Protein AF-A0A226EF35-F1 (afdb_monomer)

Radius of gyration: 24.03 Å; Cα contacts (8 Å, |Δi|>4): 110; chains: 1; bounding box: 35×54×71 Å

Mean predicted aligned error: 10.77 Å

Solvent-accessible surface area (backbone atoms only — not comparable to full-atom values): 7415 Å² total; per-residue (Å²): 118,66,67,63,56,52,53,49,51,50,39,52,54,28,48,53,37,43,72,74,22,82,38,31,39,38,51,37,83,88,79,72,36,62,45,74,42,74,68,38,40,51,44,22,48,51,48,48,51,53,48,49,51,51,27,51,51,31,45,49,51,26,50,48,39,46,74,73,37,92,66,15,87,76,36,71,67,30,56,54,34,42,53,53,22,50,52,37,54,63,52,44,54,57,51,48,48,51,64,75,41,41,66,60,50,41,52,49,52,42,49,50,53,53,50,57,52,49,51,56,55,52,66,65,65,66,47,70,66,59,62,51,57,62,65,72,78,110

Secondary structure (DSSP, 8-state):
-HHHHHHHHHHHHHHHHHHHSS-SEEEETTTTEEEE-HHHHHHHHHHHHHHHHHHHHHHHHHHHHHHHSTTGGG-HHHHHHHHHHHHHHHHHHHHHHHHHTHHHHHHHHHHHHHHHHHHHHHHTTS-THHHHHHHH--

Sequence (138 aa):
MYTKLFYKLIFISGKLFSLLGPLGMKFDPSSKKFVGTAKLRKLQLYGCLSLTLQMLIACWGTHQVYTKYPGGLYNPVFHICFAFSFIMVIVCFPLWLLYFKQEELKNGMNRAIKYSVQFQGAS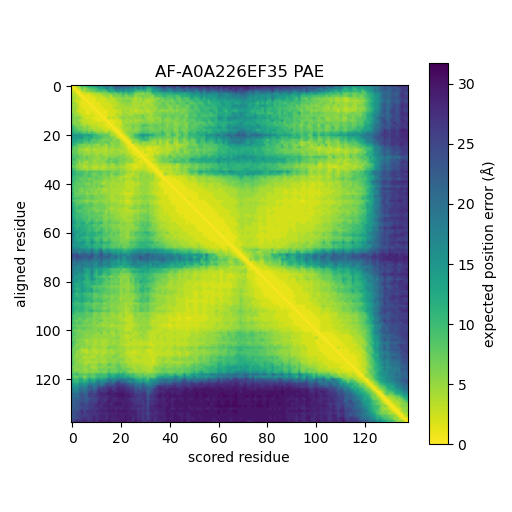SFVSITEIVAVAVET

Foldseek 3Di:
DVLVVVLVVQQVVQVVCLVVLLAQWHQDSVVRAIDGDPVSLVSLVVVLVVLVVVLVVLVVVLVCLVPVDDPSVPDPVNVVSVVVNVVSVVVSVVSVVCSVCVVVVRVVVRVVSVVVVVVVVVVVVPDCVVVVVVVVVD

pLDDT: mean 79.45, std 14.47, range [41.34, 94.44]

Structure (mmCIF, N/CA/C/O backbone):
data_AF-A0A226EF35-F1
#
_entry.id   AF-A0A226EF35-F1
#
loop_
_atom_site.group_PDB
_atom_site.id
_atom_site.type_symbol
_atom_site.label_atom_id
_atom_site.label_alt_id
_atom_site.label_comp_id
_atom_site.label_asym_id
_atom_site.label_entity_id
_atom_site.label_seq_id
_atom_site.pdbx_PDB_ins_code
_atom_site.Cartn_x
_atom_site.Cartn_y
_atom_site.Cartn_z
_atom_site.occupancy
_atom_site.B_iso_or_equiv
_atom_site.auth_seq_id
_atom_site.auth_comp_id
_atom_site.auth_asym_id
_atom_site.auth_atom_id
_atom_site.pdbx_PDB_model_num
ATOM 1 N N . MET A 1 1 ? -0.597 -10.087 32.756 1.00 47.56 1 MET A N 1
ATOM 2 C CA . MET A 1 1 ? 0.570 -9.209 32.476 1.00 47.56 1 MET A CA 1
ATOM 3 C C . MET A 1 1 ? 0.878 -9.113 30.971 1.00 47.56 1 MET A C 1
ATOM 5 O O . MET A 1 1 ? 1.024 -8.001 30.475 1.00 47.56 1 MET A O 1
ATOM 9 N N . TYR A 1 2 ? 0.842 -10.226 30.222 1.00 55.75 2 TYR A N 1
ATOM 10 C CA . TYR A 1 2 ? 1.033 -10.283 28.756 1.00 55.75 2 TYR A CA 1
ATOM 11 C C . TYR A 1 2 ? 0.078 -9.415 27.919 1.00 55.75 2 TYR A C 1
ATOM 13 O O . TYR A 1 2 ? 0.488 -8.808 26.932 1.00 55.75 2 TYR A O 1
ATOM 21 N N . THR A 1 3 ? -1.179 -9.269 28.337 1.00 65.75 3 THR A N 1
ATOM 22 C CA . THR A 1 3 ? -2.204 -8.551 27.563 1.00 65.75 3 THR A CA 1
ATOM 23 C C . THR A 1 3 ? -1.910 -7.048 27.424 1.00 65.75 3 THR A C 1
ATOM 25 O O . THR A 1 3 ? -2.208 -6.459 26.390 1.00 65.75 3 THR A O 1
ATOM 28 N N . LYS A 1 4 ? -1.266 -6.409 28.420 1.00 71.44 4 LYS A N 1
ATOM 29 C CA . LYS A 1 4 ? -0.868 -4.985 28.341 1.00 71.44 4 LYS A CA 1
ATOM 30 C C . LYS A 1 4 ? 0.264 -4.763 27.330 1.00 71.44 4 LYS A C 1
ATOM 32 O O . LYS A 1 4 ? 0.237 -3.781 26.592 1.00 71.44 4 LYS A O 1
ATOM 37 N N . LEU A 1 5 ? 1.234 -5.679 27.283 1.00 77.38 5 LEU A N 1
ATOM 38 C CA . LEU A 1 5 ? 2.376 -5.611 26.366 1.00 77.38 5 LEU A CA 1
ATOM 39 C C . LEU A 1 5 ? 1.938 -5.915 24.922 1.00 77.38 5 LEU A C 1
ATOM 41 O O . LEU A 1 5 ? 2.329 -5.203 24.001 1.00 77.38 5 LEU A O 1
ATOM 45 N N . PHE A 1 6 ? 1.016 -6.868 24.752 1.00 77.56 6 PHE A N 1
ATOM 46 C CA . PHE A 1 6 ? 0.356 -7.179 23.482 1.00 77.56 6 PHE A CA 1
ATOM 47 C C . PHE A 1 6 ? -0.354 -5.961 22.869 1.00 77.56 6 PHE A C 1
ATOM 49 O O . PHE A 1 6 ? -0.063 -5.578 21.737 1.00 77.56 6 PHE A O 1
ATOM 56 N N . TYR A 1 7 ? -1.218 -5.276 23.626 1.00 79.38 7 TYR A N 1
ATOM 57 C CA . TYR A 1 7 ? -1.886 -4.068 23.123 1.00 79.38 7 TYR A CA 1
ATOM 58 C C . TYR A 1 7 ? -0.918 -2.913 22.849 1.00 79.38 7 TYR A C 1
ATOM 60 O O . TYR A 1 7 ? -1.148 -2.134 21.925 1.00 79.38 7 TYR A O 1
ATOM 68 N N . LYS A 1 8 ? 0.180 -2.808 23.607 1.00 81.00 8 LYS A N 1
ATOM 69 C CA . LYS A 1 8 ? 1.220 -1.798 23.371 1.00 81.00 8 LYS A CA 1
ATOM 70 C C . LYS A 1 8 ? 1.954 -2.045 22.047 1.00 81.00 8 LYS A C 1
ATOM 72 O O . LYS A 1 8 ? 2.165 -1.096 21.298 1.00 81.00 8 LYS A O 1
ATOM 77 N N . LEU A 1 9 ? 2.272 -3.300 21.722 1.00 82.06 9 LEU A N 1
ATOM 78 C CA . LEU A 1 9 ? 2.864 -3.688 20.433 1.00 82.06 9 LEU A CA 1
ATOM 79 C C . LEU A 1 9 ? 1.912 -3.428 19.257 1.00 82.06 9 LEU A C 1
ATOM 81 O O . LEU A 1 9 ? 2.324 -2.868 18.239 1.00 82.06 9 LEU A O 1
ATOM 85 N N . ILE A 1 10 ? 0.628 -3.763 19.410 1.00 82.62 10 ILE A N 1
ATOM 86 C CA . ILE A 1 10 ? -0.401 -3.479 18.396 1.00 82.62 10 ILE A CA 1
ATOM 87 C C . ILE A 1 10 ? -0.562 -1.971 18.189 1.00 82.62 10 ILE A C 1
ATOM 89 O O . ILE A 1 10 ? -0.681 -1.501 17.061 1.00 82.62 10 ILE A O 1
ATOM 93 N N . PHE A 1 11 ? -0.525 -1.187 19.265 1.00 83.56 11 PHE A N 1
ATOM 94 C CA . PHE A 1 11 ? -0.593 0.264 19.164 1.00 83.56 11 PHE A CA 1
ATOM 95 C C . PHE A 1 11 ? 0.623 0.853 18.437 1.00 83.56 11 PHE A C 1
ATOM 97 O O . PHE A 1 11 ? 0.448 1.696 17.562 1.00 83.56 11 PHE A O 1
ATOM 104 N N . ILE A 1 12 ? 1.844 0.404 18.755 1.00 83.31 12 ILE A N 1
ATOM 105 C CA . ILE A 1 12 ? 3.074 0.887 18.101 1.00 83.31 12 ILE A CA 1
ATOM 106 C C . ILE A 1 12 ? 3.065 0.544 16.609 1.00 83.31 12 ILE A C 1
ATOM 108 O O . ILE A 1 12 ? 3.265 1.431 15.781 1.00 83.31 12 ILE A O 1
ATOM 112 N N . SER A 1 13 ? 2.777 -0.713 16.263 1.00 80.06 13 SER A N 1
ATOM 113 C CA . SER A 1 13 ? 2.680 -1.151 14.864 1.00 80.06 13 SER A CA 1
ATOM 114 C C . SER A 1 13 ? 1.571 -0.402 14.123 1.00 80.06 13 SER A C 1
ATOM 116 O O . SER A 1 13 ? 1.821 0.194 13.077 1.00 80.06 13 SER A O 1
ATOM 118 N N . GLY A 1 14 ? 0.373 -0.314 14.702 1.00 76.12 14 GLY A N 1
ATOM 119 C CA . GLY A 1 14 ? -0.743 0.443 14.138 1.00 76.12 14 GLY A CA 1
ATOM 120 C C . GLY A 1 14 ? -0.422 1.926 13.934 1.00 76.12 14 GLY A C 1
ATOM 121 O O . GLY A 1 14 ? -0.822 2.502 12.923 1.00 76.12 14 GLY A O 1
ATOM 122 N N . LYS A 1 15 ? 0.335 2.547 14.846 1.00 79.25 15 LYS A N 1
ATOM 123 C CA . LYS A 1 15 ? 0.784 3.941 14.721 1.00 79.25 15 LYS A CA 1
ATOM 124 C C . LYS A 1 15 ? 1.806 4.107 13.597 1.00 79.25 15 LYS A C 1
ATOM 126 O O . LYS A 1 15 ? 1.673 5.055 12.830 1.00 79.25 15 LYS A O 1
ATOM 131 N N . LEU A 1 16 ? 2.761 3.185 13.460 1.00 77.69 16 LEU A N 1
ATOM 132 C CA . LEU A 1 16 ? 3.741 3.180 12.367 1.00 77.69 16 LEU A CA 1
ATOM 133 C C . LEU A 1 16 ? 3.039 3.110 11.002 1.00 77.69 16 LEU A C 1
ATOM 135 O O . LEU A 1 16 ? 3.281 3.940 10.128 1.00 77.69 16 LEU A O 1
ATOM 139 N N . PHE A 1 17 ? 2.090 2.184 10.853 1.00 74.19 17 PHE A N 1
ATOM 140 C CA . PHE A 1 17 ? 1.323 2.032 9.616 1.00 74.19 17 PHE A CA 1
ATOM 141 C C . PHE A 1 17 ? 0.332 3.175 9.360 1.00 74.19 17 PHE A C 1
ATOM 143 O O . PHE A 1 17 ? 0.054 3.493 8.208 1.00 74.19 17 PHE A O 1
ATOM 150 N N . SER A 1 18 ? -0.182 3.826 10.407 1.00 69.75 18 SER A N 1
ATOM 151 C CA . SER A 1 18 ? -1.012 5.030 10.252 1.00 69.75 18 SER A CA 1
ATOM 152 C C . SER A 1 18 ? -0.192 6.239 9.790 1.00 69.75 18 SER A C 1
ATOM 154 O O . SER A 1 18 ? -0.726 7.114 9.115 1.00 69.75 18 SER A O 1
ATOM 156 N N . LEU A 1 19 ? 1.088 6.309 10.174 1.00 70.81 19 LEU A N 1
ATOM 157 C CA . LEU A 1 19 ? 1.985 7.428 9.870 1.00 70.81 19 LEU A CA 1
ATOM 158 C C . LEU A 1 19 ? 2.531 7.341 8.443 1.00 70.81 19 LEU A C 1
ATOM 160 O O . LEU A 1 19 ? 2.606 8.353 7.755 1.00 70.81 19 LEU A O 1
ATOM 164 N N . LEU A 1 20 ? 2.836 6.127 7.982 1.00 65.25 20 LEU A N 1
ATOM 165 C CA . LEU A 1 20 ? 3.271 5.869 6.606 1.00 65.25 20 LEU A CA 1
ATOM 166 C C . LEU A 1 20 ? 2.111 5.896 5.593 1.00 65.25 20 LEU A C 1
ATOM 168 O O . LEU A 1 20 ? 2.346 5.920 4.389 1.00 65.25 20 LEU A O 1
ATOM 172 N N . GLY A 1 21 ? 0.859 5.869 6.065 1.00 64.44 21 GLY A N 1
ATOM 173 C CA . GLY A 1 21 ? -0.338 5.928 5.227 1.00 64.44 21 GLY A CA 1
ATOM 174 C C . GLY A 1 21 ? -0.820 4.651 4.508 1.00 64.44 21 GLY A C 1
ATOM 175 O O . GLY A 1 21 ? -1.886 4.753 3.898 1.00 64.44 21 GLY A O 1
ATOM 176 N N . PRO A 1 22 ? -0.175 3.457 4.549 1.00 66.62 22 PRO A N 1
ATOM 177 C CA . PRO A 1 22 ? -0.701 2.296 3.823 1.00 66.62 22 PRO A CA 1
ATOM 178 C C . PRO A 1 22 ? -1.982 1.727 4.442 1.00 66.62 22 PRO A C 1
ATOM 180 O O . PRO A 1 22 ? -2.736 1.044 3.756 1.00 66.62 22 PRO A O 1
ATOM 183 N N . LEU A 1 23 ? -2.251 2.005 5.723 1.00 73.69 23 LEU A N 1
ATOM 184 C CA . LEU A 1 23 ? -3.458 1.548 6.406 1.00 73.69 23 LEU A CA 1
ATOM 185 C C . LEU A 1 23 ? -4.363 2.737 6.739 1.00 73.69 23 LEU A C 1
ATOM 187 O O . LEU A 1 23 ? -4.028 3.589 7.559 1.00 73.69 23 LEU A O 1
ATOM 191 N N . GLY A 1 24 ? -5.568 2.757 6.172 1.00 74.44 24 GLY A N 1
ATOM 192 C CA . GLY A 1 24 ? -6.607 3.754 6.450 1.00 74.44 24 GLY A CA 1
ATOM 193 C C . GLY A 1 24 ? -7.267 3.614 7.831 1.00 74.44 24 GLY A C 1
ATOM 194 O O . GLY A 1 24 ? -8.373 4.120 8.056 1.00 74.44 24 GLY A O 1
ATOM 195 N N . MET A 1 25 ? -6.636 2.888 8.753 1.00 82.00 25 MET A N 1
ATOM 196 C CA . MET A 1 25 ? -7.155 2.531 10.070 1.00 82.00 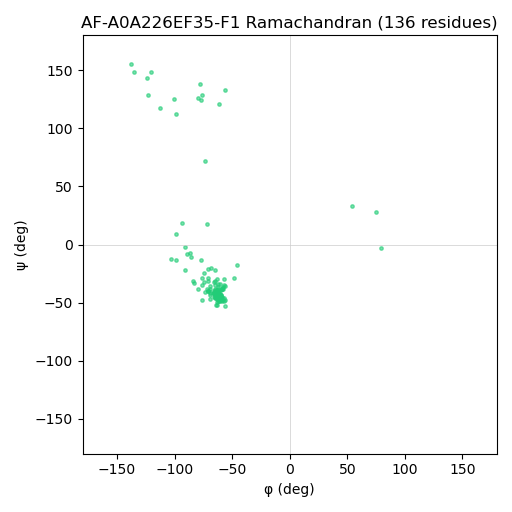25 MET A CA 1
ATOM 197 C C . MET A 1 25 ? -6.095 2.733 11.146 1.00 82.00 25 MET A C 1
ATOM 199 O O . MET A 1 25 ? -4.908 2.534 10.908 1.00 82.00 25 MET A O 1
ATOM 203 N N . LYS A 1 26 ? -6.548 3.086 12.34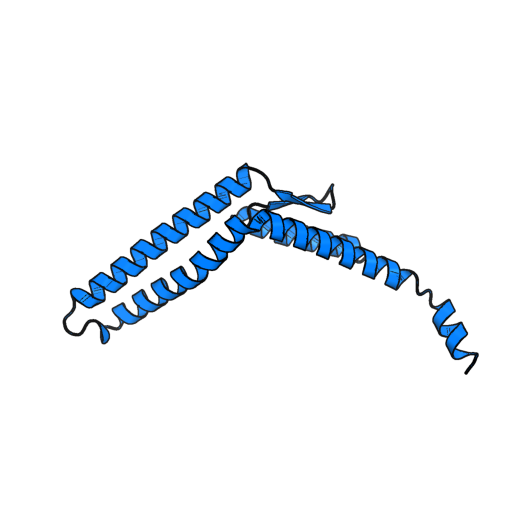8 1.00 83.94 26 LYS A N 1
ATOM 204 C CA . LYS A 1 26 ? -5.704 3.223 13.536 1.00 83.94 26 LYS A CA 1
ATOM 205 C C . LYS A 1 26 ? -6.176 2.278 14.627 1.00 83.94 26 LYS A C 1
ATOM 207 O O . LYS A 1 26 ? -7.374 2.021 14.750 1.00 83.94 26 LYS A O 1
ATOM 212 N N . PHE A 1 27 ? -5.246 1.798 15.441 1.00 83.12 27 PHE A N 1
ATOM 213 C CA . PHE A 1 27 ? -5.601 1.110 16.674 1.00 83.12 27 PHE A CA 1
ATOM 214 C C . PHE A 1 27 ? -5.957 2.138 17.749 1.00 83.12 27 PHE A C 1
ATOM 216 O O . PHE A 1 27 ? -5.174 3.051 18.019 1.00 83.12 27 PHE A O 1
ATOM 223 N N . ASP A 1 28 ? -7.132 2.001 18.352 1.00 82.56 28 ASP A N 1
ATOM 224 C CA . ASP A 1 28 ? -7.558 2.823 19.476 1.00 82.56 28 ASP A CA 1
ATOM 225 C C . ASP A 1 28 ? -7.325 2.058 20.794 1.00 82.56 28 ASP A C 1
ATOM 227 O O . ASP A 1 28 ? -7.986 1.047 21.050 1.00 82.56 28 ASP A O 1
ATOM 231 N N . PRO A 1 29 ? -6.383 2.513 21.642 1.00 78.88 29 PRO A N 1
ATOM 232 C CA . PRO A 1 29 ? -6.054 1.833 22.889 1.00 78.88 29 PRO A CA 1
ATOM 233 C C . PRO A 1 29 ? -7.181 1.896 23.928 1.00 78.88 29 PRO A C 1
ATOM 235 O O . PRO A 1 29 ? -7.201 1.056 24.828 1.00 78.88 29 PRO A O 1
ATOM 238 N N . SER A 1 30 ? -8.123 2.841 23.808 1.00 80.75 30 SER A N 1
ATOM 239 C CA . SER A 1 30 ? -9.262 2.958 24.726 1.00 80.75 30 SER A CA 1
ATOM 240 C C . SER A 1 30 ? -10.325 1.892 24.444 1.00 80.75 30 SER A C 1
ATOM 242 O O . SER A 1 30 ? -10.728 1.157 25.344 1.00 80.75 30 SER A O 1
ATOM 244 N N . SER A 1 31 ? -10.702 1.724 23.174 1.00 79.25 31 SER A N 1
ATOM 245 C CA . SER A 1 31 ? -11.665 0.710 22.729 1.00 79.25 31 SER A CA 1
ATOM 246 C C . SER A 1 31 ? -11.045 -0.663 22.435 1.00 79.25 31 SER A C 1
ATOM 248 O O . SER A 1 31 ? -11.782 -1.627 22.209 1.00 79.25 31 SER A O 1
ATOM 250 N N . LYS A 1 32 ? -9.705 -0.772 22.459 1.00 81.88 32 LYS A N 1
ATOM 251 C CA . LYS A 1 32 ? -8.908 -1.978 22.152 1.00 81.88 32 LYS A CA 1
ATOM 252 C C . LYS A 1 32 ? -9.228 -2.581 20.778 1.00 81.88 32 LYS A C 1
ATOM 254 O O . LYS A 1 32 ? -9.196 -3.800 20.603 1.00 81.88 32 LYS A O 1
ATOM 259 N N . LYS A 1 33 ? -9.564 -1.732 19.806 1.00 84.44 33 LYS A N 1
ATOM 260 C CA . LYS A 1 33 ? -10.010 -2.126 18.462 1.00 84.44 33 LYS A CA 1
ATOM 261 C C . LYS A 1 33 ? -9.372 -1.246 17.393 1.00 84.44 33 LYS A C 1
ATOM 263 O O . LYS A 1 33 ? -9.000 -0.100 17.637 1.00 84.44 33 LYS A O 1
ATOM 268 N N . PHE A 1 34 ? -9.282 -1.777 16.181 1.00 83.81 34 PHE A N 1
ATOM 269 C CA . PHE A 1 34 ? -8.997 -0.997 14.985 1.00 83.81 34 PHE A CA 1
ATOM 270 C C . PHE A 1 34 ? -10.236 -0.219 14.551 1.00 83.81 34 PHE A C 1
ATOM 272 O O . PHE A 1 34 ? -11.321 -0.789 14.387 1.00 83.81 34 PHE A O 1
ATOM 279 N N . VAL A 1 35 ? -10.050 1.081 14.337 1.00 83.75 35 VAL A N 1
ATOM 280 C CA . VAL A 1 35 ? -11.086 2.025 13.919 1.00 83.75 35 VAL A CA 1
ATOM 281 C C . VAL A 1 35 ? -10.642 2.707 12.625 1.00 83.75 35 VAL A C 1
ATOM 283 O O . VAL A 1 35 ? -9.532 3.238 12.524 1.00 83.75 35 VAL A O 1
ATOM 286 N N . GLY A 1 36 ? -11.516 2.690 11.619 1.00 80.69 36 GLY A N 1
ATOM 287 C CA . GLY A 1 36 ? -11.330 3.452 10.385 1.00 80.69 36 GLY A CA 1
ATOM 288 C C . GLY A 1 36 ? -11.689 4.920 10.609 1.00 80.69 36 GLY A C 1
ATOM 289 O O . GLY A 1 36 ? -12.687 5.220 11.258 1.00 80.69 36 GLY A O 1
ATOM 290 N N . THR A 1 37 ? -10.894 5.846 10.073 1.00 82.12 37 THR A N 1
ATOM 291 C CA . THR A 1 37 ? -11.245 7.278 10.077 1.00 82.12 37 THR A CA 1
ATOM 292 C C . THR A 1 37 ? -11.225 7.820 8.658 1.00 82.12 37 THR A C 1
ATOM 294 O O . THR A 1 37 ? -10.362 7.447 7.862 1.00 82.12 37 THR A O 1
ATOM 297 N N . ALA A 1 38 ? -12.141 8.737 8.337 1.00 83.31 38 ALA A N 1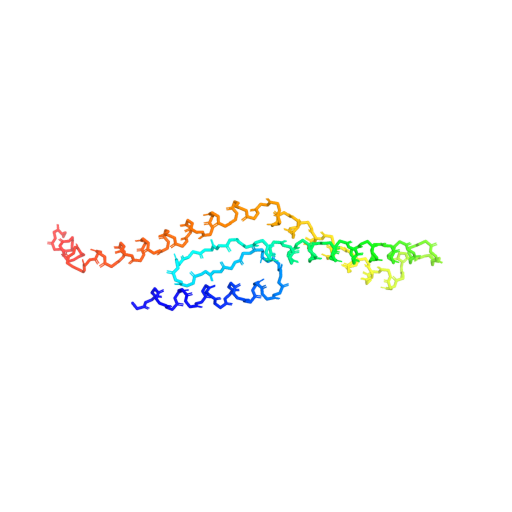
ATOM 298 C CA . ALA A 1 38 ? -12.216 9.335 7.003 1.00 83.31 38 ALA A CA 1
ATOM 299 C C . ALA A 1 38 ? -10.898 10.019 6.591 1.00 83.31 38 ALA A C 1
ATOM 301 O O . ALA A 1 38 ? -10.498 9.945 5.432 1.00 83.31 38 ALA A O 1
ATOM 302 N N . LYS A 1 39 ? -10.183 10.628 7.550 1.00 84.50 39 LYS A N 1
ATOM 303 C CA . LYS A 1 39 ? -8.873 11.256 7.321 1.00 84.50 39 LYS A CA 1
ATOM 304 C C . LYS A 1 39 ? -7.817 10.242 6.869 1.00 84.50 39 LYS A C 1
ATOM 306 O O . LYS A 1 39 ? -7.139 10.484 5.877 1.00 84.50 39 LYS A O 1
ATOM 311 N N . LEU A 1 40 ? -7.701 9.107 7.563 1.00 83.00 40 LEU A N 1
ATOM 312 C CA . LEU A 1 40 ? -6.738 8.060 7.205 1.00 83.00 40 LEU A CA 1
ATOM 313 C C . LEU A 1 40 ? -7.117 7.362 5.897 1.00 83.00 40 LEU A C 1
ATOM 315 O O . LEU A 1 40 ? -6.239 7.065 5.098 1.00 83.00 40 LEU A O 1
ATOM 319 N N . ARG A 1 41 ? -8.413 7.173 5.626 1.00 84.88 41 ARG A N 1
ATOM 320 C CA . ARG A 1 41 ? -8.873 6.633 4.339 1.00 84.88 41 ARG A CA 1
ATOM 321 C C . ARG A 1 41 ? -8.532 7.558 3.168 1.00 84.88 41 ARG A C 1
ATOM 323 O O . ARG A 1 41 ? -8.118 7.077 2.118 1.00 84.88 41 ARG A O 1
ATOM 330 N N . LYS A 1 42 ? -8.661 8.879 3.343 1.00 87.62 42 LYS A N 1
ATOM 331 C CA . LYS A 1 42 ? -8.193 9.862 2.349 1.00 87.62 42 LYS A CA 1
ATOM 332 C C . LYS A 1 42 ? -6.677 9.786 2.163 1.00 87.62 42 LYS A C 1
ATOM 334 O O . LYS A 1 42 ? -6.222 9.765 1.029 1.00 87.62 42 LYS A O 1
ATOM 339 N N . LEU A 1 43 ? -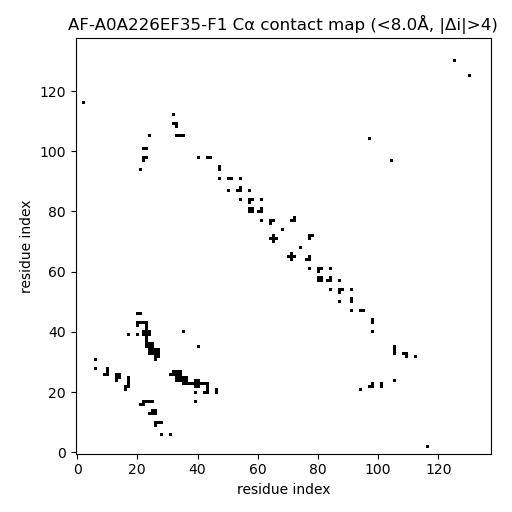5.905 9.691 3.248 1.00 86.12 43 LEU A N 1
ATOM 340 C CA . LEU A 1 43 ? -4.447 9.542 3.176 1.00 86.12 43 LEU A CA 1
ATOM 341 C C . LEU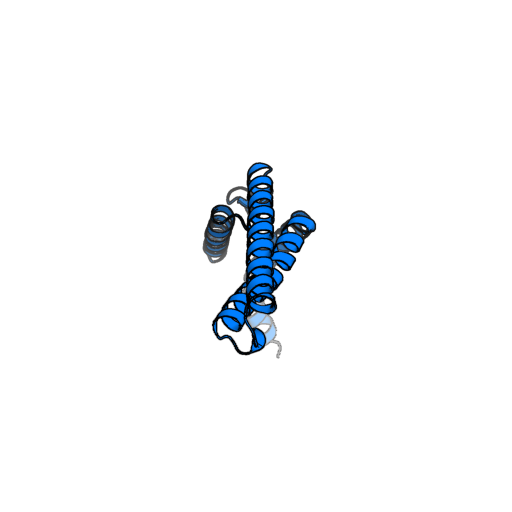 A 1 43 ? -4.035 8.267 2.422 1.00 86.12 43 LEU A C 1
ATOM 343 O O . LEU A 1 43 ? -3.179 8.333 1.546 1.00 86.12 43 LEU A O 1
ATOM 347 N N . GLN A 1 44 ? -4.690 7.137 2.702 1.00 88.50 44 GLN A N 1
ATOM 348 C CA . GLN A 1 44 ? -4.459 5.881 1.989 1.00 88.50 44 GLN A CA 1
ATOM 349 C C . GLN A 1 44 ? -4.802 6.010 0.501 1.00 88.50 44 GLN A C 1
ATOM 351 O O . GLN A 1 44 ? -4.037 5.539 -0.335 1.00 88.50 44 GLN A O 1
ATOM 356 N N . LEU A 1 45 ? -5.903 6.690 0.153 1.00 90.25 45 LEU A N 1
ATOM 357 C CA . LEU A 1 45 ? -6.254 6.968 -1.243 1.00 90.25 45 LEU A CA 1
ATOM 358 C C . LEU A 1 45 ? -5.174 7.809 -1.940 1.00 90.25 45 LEU A C 1
ATOM 360 O O . LEU A 1 45 ? -4.757 7.457 -3.039 1.00 90.25 45 LEU A O 1
ATOM 364 N N . TYR A 1 46 ? -4.680 8.875 -1.302 1.00 89.94 46 TYR A N 1
ATOM 365 C CA . TYR A 1 46 ? -3.563 9.660 -1.840 1.00 89.94 46 TYR A CA 1
ATOM 366 C C . TYR A 1 46 ? -2.300 8.811 -2.016 1.00 89.94 46 TYR A C 1
ATOM 368 O O . TYR A 1 46 ? -1.622 8.943 -3.032 1.00 89.94 46 TYR A O 1
ATOM 376 N N . GLY A 1 47 ? -2.014 7.905 -1.077 1.00 88.62 47 GLY A N 1
ATOM 377 C CA . GLY A 1 47 ? -0.933 6.926 -1.202 1.00 88.62 47 GLY A CA 1
ATOM 378 C C . GLY A 1 47 ? -1.112 6.004 -2.412 1.00 88.62 47 GLY A C 1
ATOM 379 O O . GLY A 1 47 ? -0.185 5.857 -3.204 1.00 88.62 47 GLY A O 1
ATOM 380 N N . CYS A 1 48 ? -2.315 5.452 -2.609 1.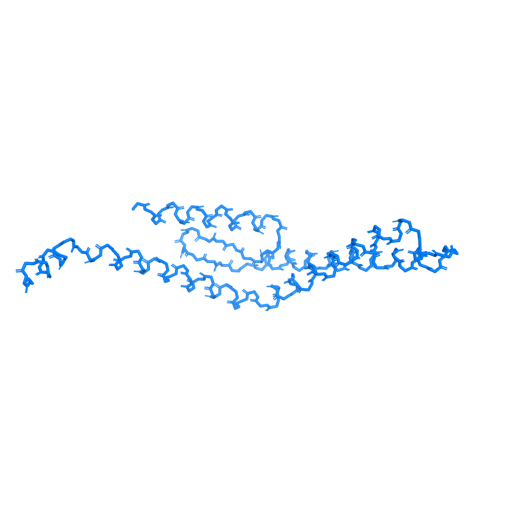00 91.31 48 CYS A N 1
ATOM 381 C CA . CYS A 1 48 ? -2.645 4.602 -3.760 1.00 91.31 48 CYS A CA 1
ATOM 382 C C . CYS A 1 48 ? -2.482 5.355 -5.086 1.00 91.31 48 CYS A C 1
ATOM 384 O O . CYS A 1 48 ? -1.860 4.847 -6.018 1.00 91.31 48 CYS A O 1
ATOM 386 N N . LEU A 1 49 ? -2.999 6.583 -5.165 1.00 93.00 49 LEU A N 1
ATOM 387 C CA . LEU A 1 49 ? -2.907 7.423 -6.361 1.00 93.00 49 LEU A CA 1
ATOM 388 C C . LEU A 1 49 ? -1.460 7.822 -6.668 1.00 93.00 49 LEU A C 1
ATOM 390 O O . LEU A 1 49 ? -1.028 7.701 -7.812 1.00 93.00 49 LEU A O 1
ATOM 394 N N . SER A 1 50 ? -0.698 8.241 -5.655 1.00 91.69 50 SER A N 1
ATOM 395 C CA . SER A 1 50 ? 0.719 8.597 -5.803 1.00 91.69 50 SER A CA 1
ATOM 396 C C . SER A 1 50 ? 1.546 7.410 -6.296 1.00 91.69 50 SER A C 1
ATOM 398 O O . SER A 1 50 ? 2.308 7.545 -7.252 1.00 91.69 50 SER A O 1
ATOM 400 N N . LEU A 1 51 ? 1.347 6.225 -5.712 1.00 91.06 51 LEU A N 1
ATOM 401 C CA . LEU A 1 51 ? 2.046 5.014 -6.138 1.00 91.06 51 LEU A CA 1
ATOM 402 C C . LEU A 1 51 ? 1.651 4.599 -7.562 1.00 91.06 51 LEU A C 1
ATOM 404 O O . LEU A 1 51 ? 2.513 4.228 -8.354 1.00 91.06 51 LEU A O 1
ATOM 408 N N . THR A 1 52 ? 0.369 4.723 -7.916 1.00 93.50 52 THR A N 1
ATOM 409 C CA . THR A 1 52 ? -0.118 4.451 -9.280 1.00 93.50 52 THR A CA 1
ATOM 410 C C . THR A 1 52 ? 0.533 5.393 -10.292 1.00 93.50 52 THR A C 1
ATOM 412 O O . THR A 1 52 ? 0.976 4.950 -11.348 1.00 93.50 52 THR A O 1
ATOM 415 N N . LEU A 1 53 ? 0.656 6.683 -9.968 1.00 94.44 53 LEU A N 1
ATOM 416 C CA . LEU A 1 53 ? 1.334 7.651 -10.829 1.00 94.44 53 LEU A CA 1
ATOM 417 C C . LEU A 1 53 ? 2.820 7.308 -11.006 1.00 94.44 53 LEU A C 1
ATOM 419 O O . LEU A 1 53 ? 3.322 7.317 -12.128 1.00 94.44 53 LEU A O 1
ATOM 423 N N . GLN A 1 54 ? 3.517 6.960 -9.923 1.00 91.62 54 GLN A N 1
ATOM 424 C CA . GLN A 1 54 ? 4.924 6.554 -9.988 1.00 91.62 54 GLN A CA 1
ATOM 425 C C . GLN A 1 54 ? 5.116 5.270 -10.804 1.00 91.62 54 GLN A C 1
ATOM 427 O O . GLN A 1 54 ? 6.057 5.184 -11.590 1.00 91.62 54 GLN A O 1
ATOM 432 N N . MET A 1 55 ? 4.202 4.305 -10.674 1.00 93.75 55 MET A N 1
ATOM 433 C CA . MET A 1 55 ? 4.175 3.093 -11.493 1.00 93.75 55 MET A CA 1
ATOM 434 C C . MET A 1 55 ? 4.056 3.437 -12.982 1.00 93.75 55 MET A C 1
ATOM 436 O O . MET A 1 55 ? 4.844 2.940 -13.782 1.00 93.75 55 MET A O 1
ATOM 440 N N . LEU A 1 56 ? 3.131 4.327 -13.360 1.00 94.25 56 LEU A N 1
ATOM 441 C CA . LEU A 1 56 ? 2.970 4.762 -14.752 1.00 94.25 56 LEU A CA 1
ATOM 442 C C . LEU A 1 56 ? 4.235 5.442 -15.292 1.00 94.25 56 LEU A C 1
ATOM 444 O O . LEU A 1 56 ? 4.661 5.138 -16.405 1.00 94.25 56 LEU A O 1
ATOM 448 N N . ILE A 1 57 ? 4.867 6.313 -14.500 1.00 93.00 57 ILE A N 1
ATOM 449 C CA . ILE A 1 57 ? 6.1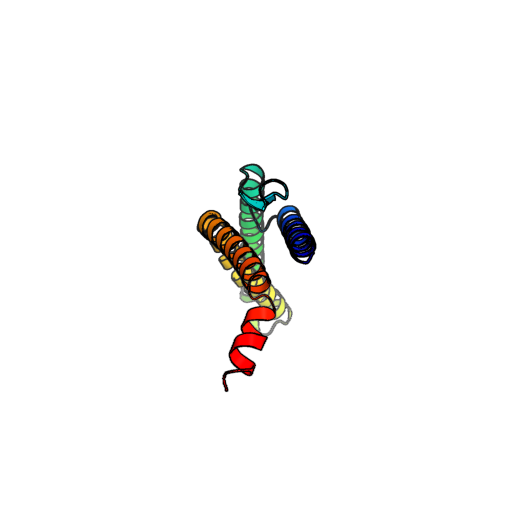24 6.979 -14.874 1.00 93.00 57 ILE A CA 1
ATOM 450 C C . ILE A 1 57 ? 7.252 5.954 -15.064 1.00 93.00 57 ILE A C 1
ATOM 452 O O . ILE A 1 57 ? 7.988 6.036 -16.047 1.00 93.00 57 ILE A O 1
ATOM 456 N N . ALA A 1 58 ? 7.377 4.970 -14.170 1.00 90.06 58 ALA A N 1
ATOM 457 C CA . ALA A 1 58 ? 8.393 3.921 -14.265 1.00 90.06 58 ALA A CA 1
ATOM 458 C C . ALA A 1 58 ? 8.185 3.031 -15.503 1.00 90.06 58 ALA A C 1
ATOM 460 O O . ALA A 1 58 ? 9.124 2.807 -16.275 1.00 90.06 58 ALA A O 1
ATOM 461 N N . CYS A 1 59 ? 6.945 2.595 -15.749 1.00 92.44 59 CYS A N 1
ATOM 462 C CA . CYS A 1 59 ? 6.585 1.832 -16.943 1.00 92.44 59 CYS A CA 1
ATOM 463 C C . CYS A 1 59 ? 6.877 2.627 -18.221 1.00 92.44 59 CYS A C 1
ATOM 465 O O . CYS A 1 59 ? 7.453 2.088 -19.166 1.00 92.44 59 CYS A O 1
ATOM 467 N N . TRP A 1 60 ? 6.544 3.920 -18.236 1.00 92.94 60 TRP A N 1
ATOM 468 C CA . TRP A 1 60 ? 6.834 4.807 -19.359 1.00 92.94 60 TRP A CA 1
ATOM 469 C C . TRP A 1 60 ? 8.337 4.983 -19.591 1.00 92.94 60 TRP A C 1
ATOM 471 O O . TRP A 1 60 ? 8.797 4.906 -20.729 1.00 92.94 60 TRP A O 1
ATOM 481 N N . GLY A 1 61 ? 9.121 5.165 -18.526 1.00 89.19 61 GLY A N 1
ATOM 482 C CA . GLY A 1 61 ? 10.582 5.226 -18.601 1.00 89.19 61 GLY A CA 1
ATOM 483 C C . GLY A 1 61 ? 11.177 3.945 -19.184 1.00 89.19 61 GLY A C 1
ATOM 484 O O . GLY A 1 61 ? 11.985 4.002 -20.108 1.00 89.19 61 GLY A O 1
ATOM 485 N N . THR A 1 62 ? 10.700 2.788 -18.726 1.00 91.38 62 THR A N 1
ATOM 486 C CA . THR A 1 62 ? 11.114 1.474 -19.245 1.00 91.38 62 THR A CA 1
ATOM 487 C C . THR A 1 62 ? 10.779 1.324 -20.729 1.00 91.38 62 THR A C 1
ATOM 489 O O . THR A 1 62 ? 11.631 0.911 -21.516 1.00 91.38 62 THR A O 1
ATOM 492 N N . HIS A 1 63 ? 9.570 1.722 -21.134 1.00 91.31 63 HIS A N 1
ATOM 493 C CA . HIS A 1 63 ? 9.147 1.708 -22.533 1.00 91.31 63 HIS A CA 1
ATOM 494 C C . HIS A 1 63 ? 10.018 2.624 -23.403 1.00 91.31 63 HIS A C 1
ATOM 496 O O . HIS A 1 63 ? 10.453 2.224 -24.479 1.00 91.31 63 HIS A O 1
ATOM 502 N N . GLN A 1 64 ? 10.342 3.832 -22.931 1.00 90.69 64 GLN A N 1
ATOM 503 C CA . GLN A 1 64 ? 11.227 4.734 -23.668 1.00 90.69 64 GLN A CA 1
ATOM 504 C C . GLN A 1 64 ? 12.611 4.131 -23.898 1.00 90.69 64 GLN A C 1
ATOM 506 O O . GLN A 1 64 ? 13.115 4.221 -25.018 1.00 90.69 64 GLN A O 1
ATOM 511 N N . VAL A 1 65 ? 13.214 3.513 -22.876 1.00 88.88 65 VAL A N 1
ATOM 512 C CA . VAL A 1 65 ? 14.530 2.867 -23.013 1.00 88.88 65 VAL A CA 1
ATOM 513 C C . VAL A 1 65 ? 14.461 1.725 -24.026 1.00 88.88 65 VAL A C 1
ATOM 515 O O . VAL A 1 65 ? 15.343 1.610 -24.873 1.00 88.88 65 VAL A O 1
ATOM 518 N N . TYR A 1 66 ? 13.384 0.940 -23.995 1.00 88.56 66 TYR A N 1
ATOM 519 C CA . TYR A 1 66 ? 13.151 -0.137 -24.953 1.00 88.56 66 TYR A CA 1
ATOM 520 C C . TYR A 1 66 ? 13.063 0.367 -26.402 1.00 88.56 66 TYR A C 1
ATOM 522 O O . TYR A 1 66 ? 13.698 -0.204 -27.283 1.00 88.56 66 TYR A O 1
ATOM 530 N N . THR A 1 67 ? 12.315 1.448 -26.654 1.00 89.62 67 THR A N 1
ATOM 531 C CA . THR A 1 67 ? 12.063 1.936 -28.024 1.00 89.62 67 THR A CA 1
ATOM 532 C C . THR A 1 67 ? 13.151 2.844 -28.594 1.00 89.62 67 THR A C 1
ATOM 534 O O . THR A 1 67 ? 13.335 2.878 -29.806 1.00 89.62 67 THR A O 1
ATOM 537 N N . LYS A 1 68 ? 13.840 3.631 -27.756 1.00 88.56 68 LYS A N 1
ATOM 538 C CA . LYS A 1 68 ? 14.774 4.672 -28.225 1.00 88.56 68 LYS A CA 1
ATOM 539 C C . LYS A 1 68 ? 16.212 4.182 -28.377 1.00 88.56 68 LYS A C 1
ATOM 541 O O . LYS A 1 68 ? 16.973 4.812 -29.105 1.00 88.56 68 LYS A O 1
ATOM 546 N N . TYR A 1 69 ? 16.598 3.100 -27.700 1.00 80.62 69 TYR A N 1
ATOM 547 C CA . TYR A 1 69 ? 17.959 2.574 -27.781 1.00 80.62 69 TYR A CA 1
ATOM 548 C C . TYR A 1 69 ? 18.024 1.374 -28.736 1.00 80.62 69 TYR A C 1
ATOM 550 O O . TYR A 1 69 ? 17.298 0.399 -28.527 1.00 80.62 69 TYR A O 1
ATOM 558 N N . PRO A 1 70 ? 18.898 1.393 -29.760 1.00 76.38 70 PRO A N 1
ATOM 559 C CA . PRO A 1 70 ? 19.127 0.220 -30.596 1.00 76.38 70 PRO A CA 1
ATOM 560 C C . PRO A 1 70 ? 19.679 -0.916 -29.726 1.00 76.38 70 PRO A C 1
ATOM 562 O O . PRO A 1 70 ? 20.690 -0.756 -29.047 1.00 76.38 70 PRO A O 1
ATOM 565 N N . GLY A 1 71 ? 18.968 -2.047 -29.697 1.00 78.06 71 GLY A N 1
ATOM 566 C CA . GLY A 1 71 ? 19.261 -3.147 -28.774 1.00 78.06 71 GLY A CA 1
ATOM 567 C C . GLY A 1 71 ? 18.825 -2.886 -27.326 1.00 78.06 71 GLY A C 1
ATOM 568 O O . GLY A 1 71 ? 19.428 -3.445 -26.418 1.00 78.06 71 GLY A O 1
ATOM 569 N N . GLY A 1 72 ? 17.793 -2.065 -27.089 1.00 73.31 72 GLY A N 1
ATOM 570 C CA . GLY A 1 72 ? 17.356 -1.613 -25.758 1.00 73.31 72 GLY A CA 1
ATOM 571 C C . GLY A 1 72 ? 17.186 -2.704 -24.692 1.00 73.31 72 GLY A C 1
ATOM 572 O O . GLY A 1 72 ? 17.444 -2.437 -23.524 1.00 73.31 72 GLY A O 1
ATOM 573 N N . LEU A 1 73 ? 16.853 -3.942 -25.077 1.00 78.69 73 LEU A N 1
ATOM 574 C CA . LEU A 1 73 ? 16.801 -5.103 -24.172 1.00 78.69 73 LEU A CA 1
ATOM 575 C C . LEU A 1 73 ? 18.152 -5.473 -23.545 1.00 78.69 73 LEU A C 1
ATOM 577 O O . LEU A 1 73 ? 18.171 -6.007 -22.445 1.00 78.69 73 LEU A O 1
ATOM 581 N N . TYR A 1 74 ? 19.259 -5.202 -24.235 1.00 84.19 74 TYR A N 1
ATOM 582 C CA . TYR A 1 74 ? 20.622 -5.472 -23.771 1.00 84.19 74 TYR A CA 1
ATOM 583 C C . TYR A 1 74 ? 21.224 -4.286 -23.009 1.00 84.19 74 TYR A C 1
ATOM 585 O O . TYR A 1 74 ? 22.357 -4.358 -22.533 1.00 84.19 74 TYR A O 1
ATOM 593 N N . ASN A 1 75 ? 20.489 -3.174 -22.899 1.00 84.62 75 ASN A N 1
ATOM 594 C CA . ASN A 1 75 ? 20.948 -2.010 -22.163 1.00 84.62 75 ASN A CA 1
ATOM 595 C C . ASN A 1 75 ? 20.798 -2.268 -20.648 1.00 84.62 75 ASN A C 1
ATOM 597 O O . ASN A 1 75 ? 19.683 -2.517 -20.186 1.00 84.62 75 ASN A O 1
ATOM 601 N N . PRO A 1 76 ? 21.861 -2.153 -19.830 1.00 86.19 76 PRO A N 1
ATOM 602 C CA . PRO A 1 76 ? 21.760 -2.348 -18.380 1.00 86.19 76 PRO A CA 1
ATOM 603 C C . PRO A 1 76 ? 20.739 -1.410 -17.714 1.00 86.19 76 PRO A C 1
ATOM 605 O O . PRO A 1 76 ? 20.093 -1.788 -16.736 1.00 86.19 76 PRO A O 1
ATOM 608 N N . VAL A 1 77 ? 20.524 -0.215 -18.272 1.00 85.75 77 VAL A N 1
ATOM 609 C CA . VAL A 1 77 ? 19.517 0.746 -17.794 1.00 85.75 77 VAL A CA 1
ATOM 610 C C . VAL A 1 77 ? 18.097 0.203 -17.968 1.00 85.75 77 VAL A C 1
ATOM 612 O O . VAL A 1 77 ? 17.250 0.428 -17.105 1.00 85.75 77 VAL A O 1
ATOM 615 N N . PHE A 1 78 ? 17.834 -0.565 -19.031 1.00 89.81 78 PHE A N 1
ATOM 616 C CA . PHE A 1 78 ? 16.530 -1.193 -19.244 1.00 89.81 78 PHE A CA 1
ATOM 617 C C . PHE A 1 78 ? 16.197 -2.163 -18.112 1.00 89.81 78 PHE A C 1
ATOM 619 O O . PHE A 1 78 ? 15.106 -2.085 -17.555 1.00 89.81 78 PHE A O 1
ATOM 626 N N . HIS A 1 79 ? 17.139 -3.024 -17.718 1.00 88.75 79 HIS A N 1
ATOM 627 C CA . HIS A 1 79 ? 16.917 -3.991 -16.641 1.00 88.75 79 HIS A CA 1
ATOM 628 C C . HIS A 1 79 ? 16.640 -3.317 -15.294 1.00 88.75 79 HIS A C 1
ATOM 630 O O . HIS A 1 79 ? 15.767 -3.768 -14.553 1.00 88.75 79 HIS A O 1
ATOM 636 N N . ILE A 1 80 ? 17.327 -2.209 -15.000 1.00 88.31 80 ILE A N 1
ATOM 637 C CA . ILE A 1 80 ? 17.091 -1.420 -13.785 1.00 88.31 80 ILE A CA 1
ATOM 638 C C . ILE A 1 80 ? 15.678 -0.822 -13.809 1.00 88.31 80 ILE A C 1
ATOM 640 O O . ILE A 1 80 ? 14.903 -1.030 -12.875 1.00 88.31 80 ILE A O 1
ATOM 644 N N . CYS A 1 81 ? 15.305 -0.125 -14.885 1.00 89.00 81 CYS A N 1
ATOM 645 C CA . CYS A 1 81 ? 13.972 0.470 -15.022 1.00 89.00 81 CYS A CA 1
ATOM 646 C C . CYS A 1 81 ? 12.858 -0.587 -15.001 1.00 89.00 81 CYS A C 1
ATOM 648 O O . CYS A 1 81 ? 11.823 -0.389 -14.356 1.00 89.00 81 CYS A O 1
ATOM 650 N N . PHE A 1 82 ? 13.090 -1.730 -15.646 1.00 91.31 82 PHE A N 1
ATOM 651 C CA . PHE A 1 82 ? 12.172 -2.860 -15.654 1.00 91.31 82 PHE A CA 1
ATOM 652 C C . PHE A 1 82 ? 11.969 -3.427 -14.246 1.00 91.31 82 PHE A C 1
ATOM 654 O O . PHE A 1 82 ? 10.825 -3.609 -13.834 1.00 91.31 82 PHE A O 1
ATOM 661 N N . ALA A 1 83 ? 13.041 -3.629 -13.473 1.00 91.69 83 ALA A N 1
ATOM 662 C CA . ALA A 1 83 ? 12.950 -4.103 -12.093 1.00 91.69 83 ALA A CA 1
ATOM 663 C C . ALA A 1 83 ? 12.136 -3.144 -11.208 1.00 91.69 83 ALA A C 1
ATOM 665 O O . ALA A 1 83 ? 11.234 -3.584 -10.494 1.00 91.69 83 ALA A O 1
ATOM 666 N N . PHE A 1 84 ? 12.382 -1.833 -11.300 1.00 90.25 84 PHE A N 1
ATOM 667 C CA . PHE A 1 84 ? 11.592 -0.837 -10.567 1.00 90.25 84 PHE A CA 1
ATOM 668 C C . PHE A 1 84 ? 10.120 -0.839 -10.983 1.00 90.25 84 PHE A C 1
ATOM 670 O O . PHE A 1 84 ? 9.241 -0.822 -10.123 1.00 90.25 84 PHE A O 1
ATOM 677 N N . SER A 1 85 ? 9.838 -0.908 -12.283 1.00 91.31 85 SER A N 1
ATOM 678 C CA . SER A 1 85 ? 8.465 -0.970 -12.797 1.00 91.31 85 SER A CA 1
ATOM 679 C C . SER A 1 85 ? 7.740 -2.222 -12.312 1.00 91.31 85 SER A C 1
ATOM 681 O O . SER A 1 85 ? 6.598 -2.148 -11.867 1.00 91.31 85 SER A O 1
ATOM 683 N N . PHE A 1 86 ? 8.421 -3.366 -12.332 1.00 92.25 86 PHE A N 1
ATOM 684 C CA . PHE A 1 86 ? 7.889 -4.636 -11.857 1.00 92.25 86 PHE A CA 1
ATOM 685 C C . PHE A 1 86 ? 7.566 -4.600 -10.359 1.00 92.25 86 PHE A C 1
ATOM 687 O O . PHE A 1 86 ? 6.457 -4.959 -9.962 1.00 92.25 86 PHE A O 1
ATOM 694 N N . ILE A 1 87 ? 8.487 -4.092 -9.531 1.00 92.56 87 ILE A N 1
ATOM 695 C CA . ILE A 1 87 ? 8.257 -3.903 -8.090 1.00 92.56 87 ILE A CA 1
ATOM 696 C C . ILE A 1 87 ? 7.052 -2.986 -7.862 1.00 92.56 87 ILE A C 1
ATOM 698 O O . ILE A 1 87 ? 6.175 -3.311 -7.063 1.00 92.56 87 ILE A O 1
ATOM 702 N N . MET A 1 88 ? 6.969 -1.866 -8.584 1.00 90.44 88 MET A N 1
ATOM 703 C CA . MET A 1 88 ? 5.853 -0.928 -8.460 1.00 90.44 88 MET A CA 1
ATOM 704 C C . MET A 1 88 ? 4.511 -1.582 -8.795 1.00 90.44 88 MET A C 1
ATOM 706 O O . MET A 1 88 ? 3.556 -1.402 -8.044 1.00 90.44 88 MET A O 1
ATOM 710 N N . VAL A 1 89 ? 4.432 -2.384 -9.860 1.00 90.62 89 VAL A N 1
ATOM 711 C CA . VAL A 1 89 ? 3.213 -3.129 -10.222 1.00 90.62 89 VAL A CA 1
ATOM 712 C C . VAL A 1 89 ? 2.827 -4.119 -9.119 1.00 90.62 89 VAL A C 1
ATOM 714 O O . VAL A 1 89 ? 1.668 -4.146 -8.695 1.00 90.62 89 VAL A O 1
ATOM 717 N N . ILE A 1 90 ? 3.798 -4.882 -8.606 1.00 93.19 90 ILE A N 1
ATOM 718 C CA . ILE A 1 90 ? 3.574 -5.860 -7.532 1.00 93.19 90 ILE A CA 1
ATOM 719 C C . ILE A 1 90 ? 3.098 -5.198 -6.245 1.00 93.19 90 ILE A C 1
ATOM 721 O O . ILE A 1 90 ? 2.286 -5.792 -5.548 1.00 93.19 90 ILE A O 1
ATOM 725 N N . VAL A 1 91 ? 3.580 -4.003 -5.902 1.00 89.69 91 VAL A N 1
ATOM 726 C CA . VAL A 1 91 ? 3.188 -3.307 -4.663 1.00 89.69 91 VAL A CA 1
ATOM 727 C C . VAL A 1 91 ? 1.878 -2.535 -4.838 1.00 89.69 91 VAL A C 1
ATOM 729 O O . VAL A 1 91 ? 1.077 -2.452 -3.904 1.00 89.69 91 VAL A O 1
ATOM 732 N N . CYS A 1 92 ? 1.618 -2.004 -6.034 1.00 91.00 92 CYS A N 1
ATOM 733 C CA . CYS A 1 92 ? 0.420 -1.223 -6.332 1.00 91.00 92 CYS A CA 1
ATOM 734 C C . CYS A 1 92 ? -0.856 -2.061 -6.184 1.00 91.00 92 CYS A C 1
ATOM 736 O O . CYS A 1 92 ? -1.818 -1.619 -5.552 1.00 91.00 92 CYS A O 1
ATOM 738 N N . PHE A 1 93 ? -0.856 -3.297 -6.690 1.00 89.56 93 PHE A N 1
ATOM 739 C CA . PHE A 1 93 ? -2.044 -4.151 -6.654 1.00 89.56 93 PHE A CA 1
ATOM 740 C C . PHE A 1 93 ? -2.506 -4.514 -5.221 1.00 89.56 93 PHE A C 1
ATOM 742 O O . PHE A 1 93 ? -3.666 -4.245 -4.891 1.00 89.56 93 PHE A O 1
ATOM 749 N N . PRO A 1 94 ? -1.647 -5.036 -4.319 1.00 89.44 94 PRO A N 1
ATOM 750 C CA . PRO A 1 94 ? -1.990 -5.251 -2.917 1.00 89.44 94 PRO A CA 1
ATOM 751 C C . PRO A 1 94 ? -2.429 -3.975 -2.205 1.00 89.44 94 PRO A C 1
ATOM 753 O O . PRO A 1 94 ? -3.338 -4.033 -1.384 1.00 89.44 94 PRO A O 1
ATOM 756 N N . LEU A 1 95 ? -1.831 -2.820 -2.514 1.00 88.56 95 LEU A N 1
ATOM 757 C CA . LEU A 1 95 ? -2.204 -1.558 -1.877 1.00 88.56 95 LEU A CA 1
ATOM 758 C C . LEU A 1 95 ? -3.648 -1.153 -2.220 1.00 88.56 95 LEU A C 1
ATOM 760 O O . LEU A 1 95 ? -4.417 -0.791 -1.326 1.00 88.56 95 LEU A O 1
ATOM 764 N N . TRP A 1 96 ? -4.044 -1.292 -3.487 1.00 91.62 96 TRP A N 1
ATOM 765 C CA . TRP A 1 96 ? -5.432 -1.101 -3.916 1.00 91.62 96 TRP A CA 1
ATOM 766 C C . TRP A 1 96 ? -6.373 -2.137 -3.305 1.00 91.62 96 TRP A C 1
ATOM 768 O O . TRP A 1 96 ? -7.460 -1.788 -2.844 1.00 91.62 96 TRP A O 1
ATOM 778 N N . LEU A 1 97 ? -5.953 -3.399 -3.229 1.00 91.19 97 LEU A N 1
ATOM 779 C CA . LEU A 1 97 ? -6.737 -4.449 -2.583 1.00 91.19 97 LEU A CA 1
ATOM 780 C C . LEU A 1 97 ? -6.974 -4.136 -1.099 1.00 91.19 97 LEU A C 1
ATOM 782 O O . LEU A 1 97 ? -8.103 -4.255 -0.626 1.00 91.19 97 LEU A O 1
ATOM 786 N N . LEU A 1 98 ? -5.952 -3.661 -0.381 1.00 87.94 98 LEU A N 1
ATOM 787 C CA . LEU A 1 98 ? -6.065 -3.196 1.005 1.00 87.94 98 LEU A CA 1
ATOM 788 C C . LEU A 1 98 ? -7.005 -1.994 1.139 1.00 87.94 98 LEU A C 1
ATOM 790 O O . LEU A 1 98 ? -7.691 -1.875 2.153 1.00 87.94 98 LEU A O 1
ATOM 794 N N . TYR A 1 99 ? -7.050 -1.107 0.143 1.00 89.94 99 TYR A N 1
ATOM 795 C CA . TYR A 1 99 ? -7.975 0.026 0.121 1.00 89.94 99 TYR A CA 1
ATOM 796 C C . TYR A 1 99 ? -9.431 -0.423 -0.062 1.00 89.94 99 TYR A C 1
ATOM 798 O O . TYR A 1 99 ? -10.309 0.003 0.691 1.00 89.94 99 TYR A O 1
ATOM 806 N N . PHE A 1 100 ? -9.702 -1.319 -1.014 1.00 90.50 100 PHE A N 1
ATOM 807 C CA . PHE A 1 100 ? -11.059 -1.817 -1.266 1.00 90.50 100 PHE A CA 1
ATOM 808 C C . PHE A 1 100 ? -11.564 -2.744 -0.156 1.00 90.50 100 PHE A C 1
ATOM 810 O O . PHE A 1 100 ? -12.715 -2.634 0.263 1.00 90.50 100 PHE A O 1
ATOM 817 N N . LYS A 1 101 ? -10.700 -3.617 0.370 1.00 90.12 101 LYS A N 1
ATOM 818 C CA . LYS A 1 101 ? -11.033 -4.589 1.426 1.00 90.12 101 LYS A CA 1
ATOM 819 C C . LYS A 1 101 ? -10.740 -4.092 2.839 1.00 90.12 101 LYS A C 1
ATOM 821 O O . LYS A 1 101 ? -10.676 -4.882 3.780 1.00 90.12 101 LYS A O 1
ATOM 826 N N . GLN A 1 102 ? -10.587 -2.784 3.021 1.00 86.25 102 GLN A N 1
ATOM 827 C CA . GLN A 1 102 ? -10.205 -2.198 4.304 1.00 86.25 102 GLN A CA 1
ATOM 828 C C . GLN A 1 102 ? -11.181 -2.561 5.440 1.00 86.25 102 GLN A C 1
ATOM 830 O O . GLN A 1 102 ? -10.764 -2.808 6.572 1.00 86.25 102 GLN A O 1
ATOM 835 N N . GLU A 1 103 ? -12.482 -2.616 5.146 1.00 86.25 103 GLU A N 1
ATOM 836 C CA . GLU A 1 103 ? -13.523 -2.985 6.114 1.00 86.25 103 GLU A CA 1
ATOM 837 C C . GLU A 1 103 ? -13.452 -4.467 6.518 1.00 86.25 103 GLU A C 1
ATOM 839 O O . GLU A 1 103 ? -13.511 -4.785 7.709 1.00 86.25 103 GLU A O 1
ATOM 844 N N . GLU A 1 104 ? -13.251 -5.371 5.552 1.00 88.19 104 GLU A N 1
ATOM 845 C CA . GLU A 1 104 ? -13.022 -6.801 5.804 1.00 88.19 104 GLU A CA 1
ATOM 846 C C . GLU A 1 104 ? -11.771 -7.006 6.664 1.00 88.19 104 GLU A C 1
ATOM 848 O O . GLU A 1 104 ? -11.818 -7.713 7.672 1.00 88.19 104 GLU A O 1
ATOM 853 N N . LEU A 1 105 ? -10.675 -6.324 6.316 1.00 86.25 105 LEU A N 1
ATOM 854 C CA . LEU A 1 105 ? -9.411 -6.385 7.042 1.00 86.25 105 LEU A CA 1
ATOM 855 C C . LEU A 1 105 ? -9.567 -5.887 8.483 1.00 86.25 105 LEU A C 1
ATOM 857 O O . LEU A 1 105 ? -9.158 -6.573 9.418 1.00 86.25 105 LEU A O 1
ATOM 861 N N . LYS A 1 106 ? -10.220 -4.738 8.685 1.00 87.12 106 LYS A N 1
ATOM 862 C CA . LYS A 1 106 ? -10.527 -4.194 10.017 1.00 87.12 106 LYS A CA 1
ATOM 863 C C . LYS A 1 106 ? -11.313 -5.201 10.858 1.00 87.12 106 LYS A C 1
ATOM 865 O O . LYS A 1 106 ? -10.978 -5.438 12.021 1.00 87.12 106 LYS A O 1
ATOM 870 N N . ASN A 1 107 ? -12.354 -5.801 10.284 1.00 88.75 107 ASN A N 1
ATOM 871 C CA . ASN A 1 107 ? -13.182 -6.786 10.976 1.00 88.75 107 ASN A CA 1
ATOM 872 C C . ASN A 1 107 ? -12.395 -8.063 11.299 1.00 88.75 107 ASN A C 1
ATOM 874 O O . ASN A 1 107 ? -12.499 -8.571 12.417 1.00 88.75 107 ASN A O 1
ATOM 878 N N . GLY A 1 108 ? -11.568 -8.541 10.368 1.00 87.12 108 GLY A N 1
ATOM 879 C CA . GLY A 1 108 ? -10.669 -9.677 10.565 1.00 87.12 108 GLY A CA 1
ATOM 880 C C . GLY A 1 108 ? -9.665 -9.436 11.692 1.00 87.12 108 GLY A C 1
ATOM 881 O O . GLY A 1 108 ? -9.569 -10.249 12.608 1.00 87.12 108 GLY A O 1
ATOM 882 N N . MET A 1 109 ? -8.993 -8.282 11.702 1.00 86.31 109 MET A N 1
ATOM 883 C CA . MET A 1 109 ? -8.037 -7.914 12.753 1.00 86.31 109 MET A CA 1
ATOM 884 C C . MET A 1 109 ? -8.704 -7.786 14.126 1.00 86.31 109 MET A C 1
ATOM 886 O O . MET A 1 109 ? -8.174 -8.273 15.123 1.00 86.31 109 MET A O 1
ATOM 890 N N . ASN A 1 110 ? -9.894 -7.183 14.193 1.00 88.12 110 ASN A N 1
ATOM 891 C CA . ASN A 1 110 ? -10.653 -7.080 15.441 1.00 88.12 110 ASN A CA 1
ATOM 892 C C . ASN A 1 110 ? -11.102 -8.453 15.966 1.00 88.12 110 ASN A C 1
ATOM 894 O O . ASN A 1 110 ? -11.058 -8.689 17.176 1.00 88.12 110 ASN A O 1
ATOM 898 N N . ARG A 1 111 ? -11.505 -9.374 15.079 1.00 87.19 111 ARG A N 1
ATOM 899 C CA . ARG A 1 111 ? -11.805 -10.767 15.449 1.00 87.19 111 ARG A CA 1
ATOM 900 C C . ARG A 1 111 ? -10.558 -11.486 15.950 1.00 87.19 111 ARG A C 1
ATOM 902 O O . ARG A 1 111 ? -10.621 -12.100 17.009 1.00 87.19 111 ARG A O 1
ATOM 909 N N . ALA A 1 112 ? -9.433 -11.355 15.249 1.00 86.12 112 ALA A N 1
ATOM 910 C CA . ALA A 1 112 ? -8.163 -11.954 15.648 1.00 86.12 112 ALA A CA 1
ATOM 911 C C . ALA A 1 112 ? -7.748 -11.500 17.055 1.00 86.12 112 ALA A C 1
ATOM 913 O O . ALA A 1 112 ? -7.503 -12.342 17.912 1.00 86.12 112 ALA A O 1
ATOM 914 N N . ILE A 1 113 ? -7.793 -10.192 17.341 1.00 85.31 113 ILE A N 1
ATOM 915 C CA . ILE A 1 113 ? -7.521 -9.655 18.685 1.00 85.31 113 ILE A CA 1
ATOM 916 C C . ILE A 1 113 ? -8.457 -10.268 19.730 1.00 85.31 113 ILE A C 1
ATOM 918 O O . ILE A 1 113 ? -8.000 -10.678 20.797 1.00 85.31 113 ILE A O 1
ATOM 922 N N . LYS A 1 114 ? -9.763 -10.341 19.439 1.00 84.81 114 LYS A N 1
ATOM 923 C CA . LYS A 1 114 ? -10.749 -10.914 20.364 1.00 84.81 114 LYS A CA 1
ATOM 924 C C . LYS A 1 114 ? -10.420 -12.374 20.688 1.00 84.81 114 LYS A C 1
ATOM 926 O O . LYS A 1 114 ? -10.407 -12.728 21.865 1.00 84.81 114 LYS A O 1
ATOM 931 N N . TYR A 1 115 ? -10.108 -13.186 19.679 1.00 82.81 115 TYR A N 1
ATOM 932 C CA . TYR A 1 115 ? -9.725 -14.585 19.876 1.00 82.81 115 TYR A CA 1
ATOM 933 C C . TYR A 1 115 ? -8.398 -14.727 20.622 1.00 82.81 115 TYR A C 1
ATOM 935 O O . TYR A 1 115 ? -8.316 -15.533 21.542 1.00 82.81 115 TYR A O 1
ATOM 943 N N . SER A 1 116 ? -7.386 -13.909 20.317 1.00 80.50 116 SER A N 1
ATOM 944 C CA . SER A 1 116 ? -6.106 -13.932 21.039 1.00 80.50 116 SER A CA 1
ATOM 945 C C . SER A 1 116 ? -6.278 -13.651 22.534 1.00 80.50 116 SER A C 1
ATOM 947 O O . SER A 1 116 ? -5.617 -14.267 23.366 1.00 80.50 116 SER A O 1
ATOM 949 N N . VAL A 1 117 ? -7.186 -12.741 22.894 1.00 79.62 117 VAL A N 1
ATOM 950 C CA . VAL A 1 117 ? -7.490 -12.419 24.296 1.00 79.62 117 VAL A CA 1
ATOM 951 C C . VAL A 1 117 ? -8.297 -13.532 24.962 1.00 79.62 117 VAL A C 1
ATOM 953 O O . VAL A 1 117 ? -8.014 -13.873 26.107 1.00 79.62 117 VAL A O 1
ATOM 956 N N . GLN A 1 118 ? -9.276 -14.115 24.261 1.00 78.62 118 GLN A N 1
ATOM 957 C CA . GLN A 1 118 ? -10.045 -15.260 24.765 1.00 78.62 118 GLN A CA 1
ATOM 958 C C . GLN A 1 118 ? -9.151 -16.474 25.023 1.00 78.62 118 GLN A C 1
ATOM 960 O O . GLN A 1 118 ? -9.274 -17.096 26.072 1.00 78.62 118 GLN A O 1
ATOM 965 N N . PHE A 1 119 ? -8.214 -16.762 24.117 1.00 73.69 119 PHE A N 1
ATOM 966 C CA . PHE A 1 119 ? -7.256 -17.849 24.282 1.00 73.69 119 PHE A CA 1
ATOM 967 C C . PHE A 1 119 ? -6.372 -17.621 25.512 1.00 73.69 119 PHE A C 1
ATOM 969 O O . PHE A 1 119 ? -6.265 -18.507 26.347 1.00 73.69 119 PHE A O 1
ATOM 976 N N . GLN A 1 120 ? -5.846 -16.403 25.709 1.00 67.81 120 GLN A N 1
ATOM 977 C CA . GLN A 1 120 ? -5.101 -16.060 26.930 1.00 67.81 120 GLN A CA 1
ATOM 978 C C . GLN A 1 120 ? -5.932 -16.239 28.211 1.00 67.81 120 GLN A C 1
ATOM 980 O O . GLN A 1 120 ? -5.387 -16.675 29.219 1.00 67.81 120 GLN A O 1
ATOM 985 N N . GLY A 1 121 ? -7.227 -15.904 28.178 1.00 59.12 121 GLY A N 1
ATOM 986 C CA . GLY A 1 121 ? -8.142 -16.076 29.311 1.00 59.12 121 GLY A CA 1
ATOM 987 C C . GLY A 1 121 ? -8.459 -17.542 29.624 1.00 59.12 121 GLY A C 1
ATOM 988 O O . GLY A 1 121 ? -8.513 -17.918 30.794 1.00 59.12 121 GLY A O 1
ATOM 989 N N . ALA A 1 122 ? -8.606 -18.379 28.595 1.00 56.72 122 ALA A N 1
ATOM 990 C CA . ALA A 1 122 ? -8.820 -19.819 28.737 1.00 56.72 122 ALA A CA 1
ATOM 991 C C . ALA A 1 122 ? -7.553 -20.543 29.223 1.00 56.72 122 ALA A C 1
ATOM 993 O O . ALA A 1 122 ? -7.629 -21.382 30.116 1.00 56.72 122 ALA A O 1
ATOM 994 N N . SER A 1 123 ? -6.370 -20.158 28.729 1.00 51.78 123 SER A N 1
ATOM 995 C CA . SER A 1 123 ? -5.085 -20.696 29.205 1.00 51.78 123 SER A CA 1
ATOM 996 C C . SER A 1 123 ? -4.777 -20.332 30.661 1.00 51.78 123 SER A C 1
ATOM 998 O O . SER A 1 123 ? -3.989 -21.019 31.297 1.00 51.78 123 SER A O 1
ATOM 1000 N N . SER A 1 124 ? -5.383 -19.269 31.203 1.00 46.75 124 SER A N 1
ATOM 1001 C CA . SER A 1 124 ? -5.301 -18.940 32.634 1.00 46.75 124 SER A CA 1
ATOM 1002 C C . SER A 1 124 ? -6.337 -19.655 33.510 1.00 46.75 124 SER A C 1
ATOM 1004 O O . SER A 1 124 ? -6.227 -19.572 34.729 1.00 46.75 124 SER A O 1
ATOM 1006 N N . PHE A 1 125 ? -7.335 -20.324 32.916 1.00 42.56 125 PHE A N 1
ATOM 1007 C CA . PHE A 1 125 ? -8.390 -21.046 33.641 1.00 42.56 125 PHE A CA 1
ATOM 1008 C C . PHE A 1 125 ? -8.136 -22.552 33.751 1.00 42.56 125 PHE A C 1
ATOM 1010 O O . PHE A 1 125 ? -8.740 -23.198 34.601 1.00 42.56 125 PHE A O 1
ATOM 1017 N N . VAL A 1 126 ? -7.183 -23.095 32.984 1.00 45.88 126 VAL A N 1
ATOM 1018 C CA . VAL A 1 126 ? -6.553 -24.382 33.314 1.00 45.88 126 VAL A CA 1
ATOM 1019 C C . VAL A 1 126 ? -5.611 -24.128 34.490 1.00 45.88 126 VAL A C 1
ATOM 1021 O O . VAL A 1 126 ? -4.390 -24.030 34.365 1.00 45.88 126 VAL A O 1
ATOM 1024 N N . SER A 1 127 ? -6.226 -23.896 35.648 1.00 41.34 127 SER A N 1
ATOM 1025 C CA . SER A 1 127 ? -5.561 -23.928 36.935 1.00 41.34 127 SER A CA 1
ATOM 1026 C C . SER A 1 127 ? -4.915 -25.300 37.066 1.00 41.34 127 SER A C 1
ATOM 1028 O O . SER A 1 127 ? -5.545 -26.327 36.819 1.00 41.34 127 SER A O 1
ATOM 1030 N N . ILE A 1 128 ? -3.654 -25.297 37.480 1.00 51.22 128 ILE A N 1
ATOM 1031 C CA . ILE A 1 128 ? -2.772 -26.446 37.728 1.00 51.22 128 ILE A CA 1
ATOM 1032 C C . ILE A 1 128 ? -3.453 -27.578 38.539 1.00 51.22 128 ILE A C 1
ATOM 1034 O O . ILE A 1 128 ? -3.018 -28.724 38.489 1.00 51.22 128 ILE A O 1
ATOM 1038 N N . THR A 1 129 ? -4.568 -27.297 39.215 1.00 46.69 129 THR A N 1
ATOM 1039 C CA . THR A 1 129 ? -5.448 -28.269 39.876 1.00 46.69 129 THR A CA 1
ATOM 1040 C C . THR A 1 129 ? -6.088 -29.317 38.955 1.00 46.69 129 THR A C 1
ATOM 1042 O O . THR A 1 129 ? -6.219 -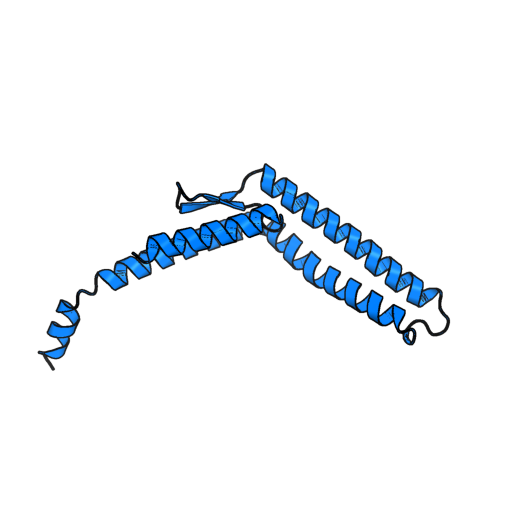30.455 39.392 1.00 46.69 129 THR A O 1
ATOM 1045 N N . GLU A 1 130 ? -6.439 -29.016 37.698 1.00 46.53 130 GLU A N 1
ATOM 1046 C CA . GLU A 1 130 ? -6.996 -30.048 36.791 1.00 46.53 130 GLU A CA 1
ATOM 1047 C C . GLU A 1 130 ? -5.916 -30.993 36.244 1.00 46.53 130 GLU A C 1
ATOM 1049 O O . GLU A 1 130 ? -6.181 -32.168 36.008 1.00 46.53 130 GLU A O 1
ATOM 1054 N N . ILE A 1 131 ? -4.671 -30.521 36.116 1.00 49.34 131 ILE A N 1
ATOM 1055 C CA . ILE A 1 131 ? -3.552 -31.351 35.642 1.00 49.34 131 ILE A CA 1
ATOM 1056 C C . ILE A 1 131 ? -3.099 -32.335 36.732 1.00 49.34 131 ILE A C 1
ATOM 1058 O O . ILE A 1 131 ? -2.705 -33.453 36.416 1.00 49.34 131 ILE A O 1
ATOM 1062 N N . VAL A 1 132 ? -3.207 -31.968 38.015 1.00 47.59 132 VAL A N 1
ATOM 1063 C CA . VAL A 1 132 ? -2.921 -32.897 39.124 1.00 47.59 132 VAL A CA 1
ATOM 1064 C C . VAL A 1 132 ? -4.063 -33.899 39.332 1.00 47.59 132 VAL A C 1
ATOM 1066 O O . VAL A 1 132 ? -3.787 -35.056 39.620 1.00 47.59 132 VAL A O 1
ATOM 1069 N N . ALA A 1 133 ? -5.327 -33.512 39.123 1.00 45.53 133 ALA A N 1
ATOM 1070 C CA . ALA A 1 133 ? -6.454 -34.445 39.231 1.00 45.53 133 ALA A CA 1
ATOM 1071 C C . ALA A 1 133 ? -6.407 -35.553 38.160 1.00 45.53 133 ALA A C 1
ATOM 1073 O O . ALA A 1 133 ? -6.641 -36.715 38.473 1.00 45.53 133 ALA A O 1
ATOM 1074 N N . VAL A 1 134 ? -6.009 -35.223 36.926 1.00 50.66 134 VAL A N 1
ATOM 1075 C CA . VAL A 1 134 ? -5.863 -36.214 35.843 1.00 50.66 134 VAL A CA 1
ATOM 1076 C C . VAL A 1 134 ? -4.616 -37.099 36.014 1.00 50.66 134 VAL A C 1
ATOM 1078 O O . VAL A 1 134 ? -4.604 -38.221 35.526 1.00 50.66 134 VAL A O 1
ATOM 1081 N N . ALA A 1 135 ? -3.584 -36.640 36.731 1.00 44.28 135 ALA A N 1
ATOM 1082 C CA . ALA A 1 135 ? -2.346 -37.401 36.948 1.00 44.28 135 ALA A CA 1
ATOM 1083 C C . ALA A 1 135 ? -2.361 -38.319 38.190 1.00 44.28 135 ALA A C 1
ATOM 1085 O O . ALA A 1 135 ? -1.419 -39.080 38.384 1.00 44.28 135 ALA A O 1
ATOM 1086 N N . VAL A 1 136 ? -3.388 -38.234 39.045 1.00 46.81 136 VAL A N 1
ATOM 1087 C CA . VAL A 1 136 ? -3.545 -39.088 40.243 1.00 46.81 136 VAL A CA 1
ATOM 1088 C C . VAL A 1 136 ? -4.583 -40.203 40.021 1.00 46.81 136 VAL A C 1
ATOM 1090 O O . VAL A 1 136 ? -4.622 -41.160 40.788 1.00 46.81 136 VAL A O 1
ATOM 1093 N N . GLU A 1 137 ? -5.379 -40.132 38.948 1.00 44.03 137 GLU A N 1
ATOM 1094 C CA . GLU A 1 137 ? -6.336 -41.181 38.548 1.00 44.03 137 GLU A CA 1
ATOM 1095 C C . GLU A 1 137 ? -5.827 -42.124 37.433 1.00 44.03 137 GLU A C 1
ATOM 1097 O O . GLU A 1 137 ? -6.591 -42.955 36.941 1.00 44.03 137 GLU A O 1
ATOM 1102 N N . THR A 1 138 ? -4.546 -42.047 37.054 1.00 44.41 138 THR A N 1
ATOM 1103 C CA . THR A 1 138 ? -3.875 -43.022 36.164 1.00 44.41 138 THR A CA 1
ATOM 1104 C C . THR A 1 138 ? -2.758 -43.747 36.886 1.00 44.41 138 THR A C 1
ATOM 1106 O O . THR A 1 138 ? -2.670 -44.985 36.739 1.00 44.41 138 THR A O 1
#

Organism: Folsomia candida (NCBI:txid158441)